Protein AF-A0A9D5Q4U6-F1 (afdb_monomer_lite)

Organism: NCBI:txid2044937

Structure (mm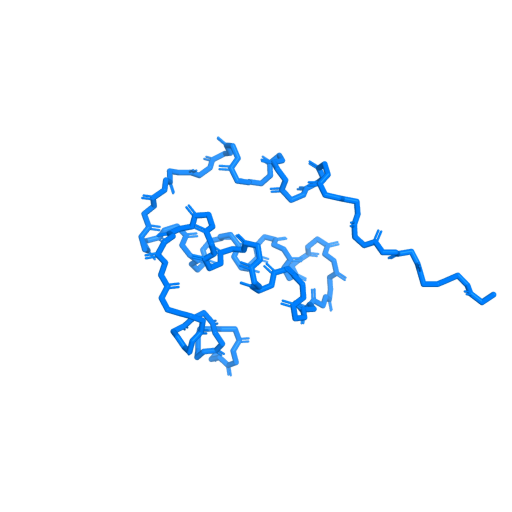CIF, N/CA/C/O backbone):
data_AF-A0A9D5Q4U6-F1
#
_entry.id   AF-A0A9D5Q4U6-F1
#
loop_
_atom_site.group_PDB
_atom_site.id
_atom_site.type_symbol
_atom_site.label_atom_id
_atom_site.label_alt_id
_atom_site.label_comp_id
_atom_site.label_asym_id
_atom_site.label_entity_id
_atom_site.label_seq_id
_atom_site.pdbx_PDB_ins_code
_atom_site.Cartn_x
_atom_site.Cartn_y
_atom_site.Cartn_z
_atom_site.occupancy
_atom_site.B_iso_or_equiv
_atom_site.auth_seq_id
_atom_site.auth_comp_id
_atom_site.auth_asym_id
_atom_site.auth_atom_id
_atom_site.pdbx_PDB_model_num
ATOM 1 N N . MET A 1 1 ? -12.108 -11.003 19.280 1.00 42.31 1 MET A N 1
ATOM 2 C CA . MET A 1 1 ? -10.710 -11.069 18.807 1.00 42.31 1 MET A CA 1
ATOM 3 C C . MET A 1 1 ? -10.615 -10.007 17.726 1.00 42.31 1 MET A C 1
ATOM 5 O O . MET A 1 1 ? -10.958 -10.266 16.584 1.00 42.31 1 MET A O 1
ATOM 9 N N . GLU A 1 2 ? -10.375 -8.766 18.147 1.00 40.12 2 GLU A N 1
ATOM 10 C CA . GLU A 1 2 ? -10.394 -7.579 17.286 1.00 40.12 2 GLU A CA 1
ATOM 11 C C . GLU A 1 2 ? -9.032 -7.447 16.609 1.00 40.12 2 GLU A C 1
ATOM 13 O O . GLU A 1 2 ? -8.072 -6.972 17.207 1.00 40.12 2 GLU A O 1
ATOM 18 N N . ALA A 1 3 ? -8.940 -7.909 15.365 1.00 45.59 3 ALA A N 1
ATOM 19 C CA . ALA A 1 3 ? -7.977 -7.344 14.440 1.00 45.59 3 ALA A CA 1
ATOM 20 C C . ALA A 1 3 ? -8.627 -6.061 13.916 1.00 45.59 3 ALA A C 1
ATOM 22 O O . ALA A 1 3 ? -9.513 -6.120 13.064 1.00 45.59 3 ALA A O 1
ATOM 23 N N . VAL A 1 4 ? -8.266 -4.918 14.500 1.00 49.38 4 VAL A N 1
ATOM 24 C CA . VAL A 1 4 ? -8.593 -3.607 13.932 1.00 49.38 4 VAL A CA 1
ATOM 25 C C . VAL A 1 4 ? -7.824 -3.526 12.618 1.00 49.38 4 VAL A C 1
ATOM 27 O O . VAL A 1 4 ? -6.633 -3.225 12.594 1.00 49.38 4 VAL A O 1
ATOM 30 N N . ALA A 1 5 ? -8.488 -3.935 11.539 1.00 52.03 5 ALA A N 1
ATOM 31 C CA . ALA A 1 5 ? -8.001 -3.758 10.188 1.00 52.03 5 ALA A CA 1
ATOM 32 C C . ALA A 1 5 ? -7.783 -2.260 9.976 1.00 52.03 5 ALA A C 1
ATOM 34 O O . ALA A 1 5 ? -8.675 -1.461 10.266 1.00 52.03 5 ALA A O 1
ATOM 35 N N . THR A 1 6 ? -6.580 -1.905 9.537 1.00 56.69 6 THR A N 1
ATOM 36 C CA . THR A 1 6 ? -6.179 -0.571 9.096 1.00 56.69 6 THR A CA 1
ATOM 37 C C . THR A 1 6 ? -7.346 0.114 8.392 1.00 56.69 6 THR A C 1
ATOM 39 O O . THR A 1 6 ? -7.814 -0.363 7.360 1.00 56.69 6 THR A O 1
ATOM 42 N N . THR A 1 7 ? -7.872 1.197 8.954 1.00 62.12 7 THR A N 1
ATOM 43 C CA . THR A 1 7 ? -8.934 1.958 8.299 1.00 62.12 7 THR A CA 1
ATOM 44 C C . THR A 1 7 ? -8.368 2.548 7.014 1.00 62.12 7 THR A C 1
ATOM 46 O O . THR A 1 7 ? -7.489 3.401 7.079 1.00 62.12 7 THR A O 1
ATOM 49 N N . GLU A 1 8 ? -8.864 2.099 5.85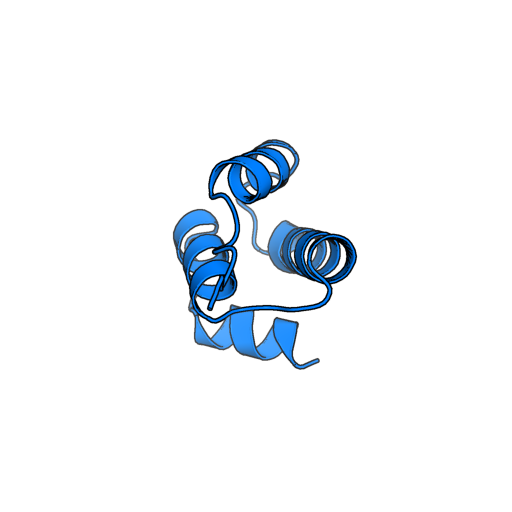7 1.00 66.44 8 GLU A N 1
ATOM 50 C CA . GLU A 1 8 ? -8.485 2.573 4.512 1.00 66.44 8 GLU A CA 1
ATOM 51 C C . GLU A 1 8 ? -8.422 4.108 4.433 1.00 66.44 8 GLU A C 1
ATOM 53 O O . GLU A 1 8 ? -7.550 4.657 3.770 1.00 66.44 8 GLU A O 1
ATOM 58 N N . ALA A 1 9 ? -9.276 4.794 5.199 1.00 76.88 9 ALA A N 1
ATOM 59 C CA . ALA A 1 9 ? -9.283 6.246 5.349 1.00 76.88 9 ALA A CA 1
ATOM 60 C C . ALA A 1 9 ? -7.926 6.836 5.777 1.00 76.88 9 ALA A C 1
ATOM 62 O O . ALA A 1 9 ? -7.503 7.846 5.230 1.00 76.88 9 ALA A O 1
ATOM 63 N N . GLU A 1 10 ? -7.219 6.206 6.717 1.00 82.31 10 GLU A N 1
ATOM 64 C CA . GLU A 1 10 ? -5.936 6.725 7.200 1.00 82.31 10 GLU A CA 1
ATOM 65 C C . GLU A 1 10 ? -4.806 6.533 6.188 1.00 82.31 10 GLU A C 1
ATOM 67 O O . GLU A 1 10 ? -3.858 7.315 6.184 1.00 82.31 10 GLU A O 1
ATOM 72 N N . LEU A 1 11 ? -4.888 5.492 5.353 1.00 82.56 11 LEU A N 1
ATOM 73 C CA . LEU A 1 11 ? -3.967 5.300 4.235 1.00 82.56 11 LEU A CA 1
ATOM 74 C C . LEU A 1 11 ? -4.257 6.305 3.121 1.00 82.56 11 LEU A C 1
ATOM 76 O O . LEU A 1 11 ? -3.315 6.861 2.565 1.00 82.56 11 LEU A O 1
ATOM 80 N N . ASP A 1 12 ? -5.533 6.568 2.830 1.00 83.69 12 ASP A N 1
ATOM 81 C CA . ASP A 1 12 ? -5.932 7.550 1.819 1.00 83.69 12 ASP A CA 1
ATOM 82 C C . ASP A 1 12 ? -5.429 8.953 2.186 1.00 83.69 12 ASP A C 1
ATOM 84 O O . ASP A 1 12 ? -4.792 9.598 1.359 1.00 83.69 12 ASP A O 1
ATOM 88 N N . GLU A 1 13 ? -5.544 9.362 3.457 1.00 88.38 13 GLU A N 1
ATOM 89 C CA . GLU A 1 13 ? -4.963 10.623 3.944 1.00 88.38 13 GLU A CA 1
ATOM 90 C C . GLU A 1 13 ? -3.444 10.710 3.724 1.00 88.38 13 GLU A C 1
ATOM 92 O O . GLU A 1 13 ? -2.920 11.782 3.422 1.00 88.38 13 GLU A O 1
ATOM 97 N N . ILE A 1 14 ? -2.713 9.602 3.891 1.00 88.06 14 ILE A N 1
ATOM 98 C CA . ILE A 1 14 ? -1.272 9.554 3.608 1.00 88.06 14 ILE A CA 1
ATOM 99 C C . ILE A 1 14 ? -1.069 9.695 2.097 1.00 88.06 14 ILE A C 1
ATOM 101 O O . ILE A 1 14 ? -0.314 10.557 1.659 1.00 88.06 14 ILE A O 1
ATOM 105 N N . PHE A 1 15 ? -1.779 8.911 1.284 1.00 86.00 15 PHE A N 1
ATOM 106 C CA . PHE A 1 15 ? -1.676 8.963 -0.174 1.00 86.00 15 PHE A CA 1
ATOM 107 C C . PHE A 1 15 ? -2.030 10.329 -0.769 1.00 86.00 15 PHE A C 1
ATOM 109 O O . PHE A 1 15 ? -1.461 10.691 -1.792 1.00 86.00 15 PHE A O 1
ATOM 116 N N . GLU A 1 16 ? -2.931 11.101 -0.161 1.00 88.69 16 GLU A N 1
ATOM 117 C CA . GLU A 1 16 ? -3.280 12.450 -0.619 1.00 88.69 16 GLU A CA 1
ATOM 118 C C . GLU A 1 16 ? -2.171 13.483 -0.361 1.00 88.69 16 GLU A C 1
ATOM 120 O O . GLU A 1 16 ? -2.053 14.462 -1.101 1.00 88.69 16 GLU A O 1
ATOM 125 N N . LYS A 1 17 ? -1.319 13.271 0.651 1.00 89.44 17 LYS A N 1
ATOM 126 C CA . LYS A 1 17 ? -0.182 14.164 0.941 1.00 89.44 17 LYS A CA 1
ATOM 127 C C . LYS A 1 17 ? 0.968 14.007 -0.046 1.00 89.44 17 LYS A C 1
ATOM 129 O O . LYS A 1 17 ? 1.783 14.923 -0.179 1.00 89.44 17 LYS A O 1
ATOM 134 N N . TYR A 1 18 ? 1.067 12.853 -0.700 1.00 89.69 18 TYR A N 1
ATOM 135 C CA . TYR A 1 18 ? 2.202 12.507 -1.543 1.00 89.69 18 TYR A CA 1
ATOM 136 C C . TYR A 1 18 ? 1.792 12.346 -3.012 1.00 89.69 18 TYR A C 1
ATOM 138 O O . TYR A 1 18 ? 0.747 11.775 -3.316 1.00 89.69 18 TYR A O 1
ATOM 146 N N . PRO A 1 19 ? 2.615 12.812 -3.966 1.00 86.31 19 PRO A N 1
ATOM 147 C CA . PRO A 1 19 ? 2.357 12.563 -5.376 1.00 86.31 19 PRO A CA 1
ATOM 148 C C . PRO A 1 19 ? 2.494 11.073 -5.716 1.00 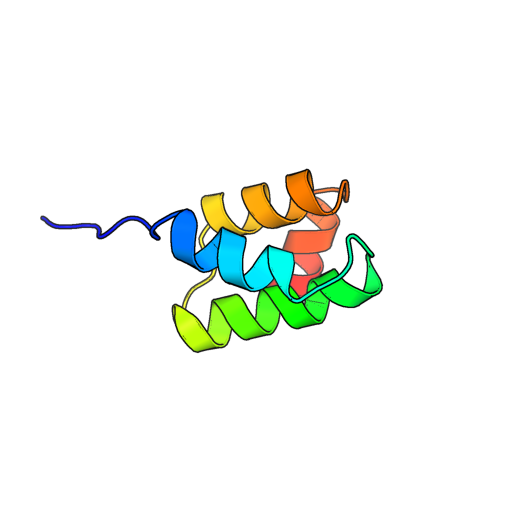86.31 19 PRO A C 1
ATOM 150 O O . PRO A 1 19 ? 3.213 10.315 -5.063 1.00 86.31 19 PRO A O 1
ATOM 153 N N . VAL A 1 20 ? 1.830 10.660 -6.797 1.00 84.69 20 VAL A N 1
ATOM 154 C CA . VAL A 1 20 ? 1.915 9.297 -7.337 1.00 84.69 20 VAL A CA 1
ATOM 155 C C . VAL A 1 20 ? 3.247 9.120 -8.075 1.00 84.69 20 VAL A C 1
ATOM 157 O O . VAL A 1 20 ? 3.308 9.142 -9.302 1.00 84.69 20 VAL A O 1
ATOM 160 N N . SER A 1 21 ? 4.327 8.996 -7.305 1.00 84.06 21 SER A N 1
ATOM 161 C CA . SER A 1 21 ? 5.699 8.880 -7.800 1.00 84.06 21 SER A CA 1
ATOM 162 C C . SER A 1 21 ? 6.469 7.791 -7.046 1.00 84.06 21 SER A C 1
ATOM 164 O O . SER A 1 21 ? 6.302 7.644 -5.835 1.00 84.06 21 SER A O 1
ATOM 166 N N . PRO A 1 22 ? 7.396 7.071 -7.703 1.00 80.69 22 PRO A N 1
ATOM 167 C CA . PRO A 1 22 ? 8.257 6.087 -7.034 1.00 80.69 22 PRO A CA 1
ATOM 168 C C . PRO A 1 22 ? 9.130 6.709 -5.930 1.00 80.69 22 PRO A C 1
ATOM 170 O O . PRO A 1 22 ? 9.543 6.026 -5.002 1.00 80.69 22 PRO A O 1
ATOM 173 N N . GLU A 1 23 ? 9.372 8.015 -6.003 1.00 85.19 23 GLU A N 1
ATOM 174 C CA . GLU A 1 23 ? 10.072 8.818 -4.994 1.00 85.19 23 GLU A CA 1
ATOM 175 C C . GLU A 1 23 ? 9.285 8.894 -3.676 1.00 85.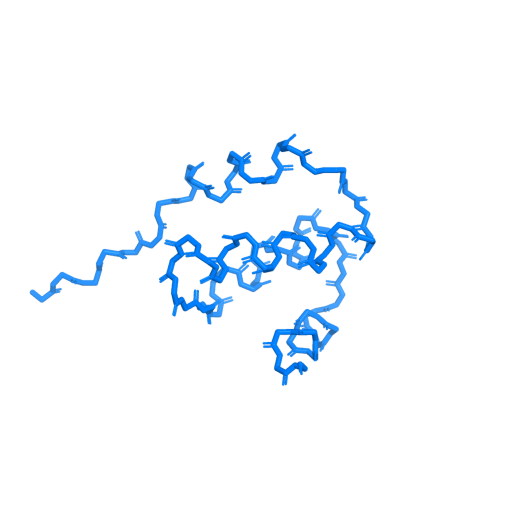19 23 GLU A C 1
ATOM 177 O O . GLU A 1 23 ? 9.858 8.897 -2.588 1.00 85.19 23 GLU A O 1
ATOM 182 N N . SER A 1 24 ? 7.955 8.908 -3.778 1.00 89.31 24 SER A N 1
ATOM 183 C CA . SER A 1 24 ? 7.036 8.954 -2.645 1.00 89.31 24 SER A CA 1
ATOM 184 C C . SER A 1 24 ? 6.844 7.595 -1.982 1.00 89.31 24 SER A C 1
ATOM 186 O O . SER A 1 24 ? 6.396 7.551 -0.842 1.00 89.31 24 SER A O 1
ATOM 188 N N . LEU A 1 25 ? 7.230 6.497 -2.641 1.00 88.38 25 LEU A N 1
ATOM 189 C CA . LEU A 1 25 ? 7.117 5.135 -2.114 1.00 88.38 25 LEU A CA 1
ATOM 190 C C . LEU A 1 25 ? 7.751 4.995 -0.726 1.00 88.38 25 LEU A C 1
ATOM 192 O O . LEU A 1 25 ? 7.114 4.493 0.195 1.00 88.38 25 LEU A O 1
ATOM 196 N N . ILE A 1 26 ? 8.998 5.449 -0.581 1.00 89.31 26 ILE A N 1
ATOM 197 C CA . ILE A 1 26 ? 9.749 5.344 0.676 1.00 89.31 26 ILE A CA 1
ATOM 198 C C . ILE A 1 26 ? 9.089 6.204 1.757 1.00 89.31 26 ILE A C 1
ATOM 200 O O . ILE A 1 26 ? 8.922 5.740 2.880 1.00 89.31 26 ILE A O 1
ATOM 204 N N . ALA A 1 27 ? 8.686 7.431 1.416 1.00 90.81 27 ALA A N 1
ATOM 205 C CA . ALA A 1 27 ? 8.054 8.352 2.359 1.00 90.81 27 ALA A CA 1
ATOM 206 C C . ALA A 1 27 ? 6.714 7.809 2.874 1.00 90.81 27 ALA A C 1
ATOM 208 O O . ALA A 1 27 ? 6.483 7.780 4.078 1.00 90.81 27 ALA A O 1
ATOM 209 N N . ILE A 1 28 ? 5.872 7.308 1.966 1.00 90.31 28 ILE A N 1
ATOM 210 C CA . ILE A 1 28 ? 4.591 6.682 2.299 1.00 90.31 28 ILE A CA 1
ATOM 211 C C . ILE A 1 28 ? 4.814 5.449 3.179 1.00 90.31 28 ILE A C 1
ATOM 213 O O . ILE A 1 28 ? 4.160 5.306 4.207 1.00 90.31 28 ILE A O 1
ATOM 217 N N . LEU A 1 29 ? 5.742 4.559 2.801 1.00 88.19 29 LEU A N 1
ATOM 218 C CA . LEU A 1 29 ? 6.034 3.358 3.584 1.00 88.19 29 LEU A CA 1
ATOM 219 C C . LEU A 1 29 ? 6.522 3.702 4.991 1.00 88.19 29 LEU A C 1
ATOM 221 O O . LEU A 1 29 ? 6.049 3.080 5.936 1.00 88.19 29 LEU A O 1
ATOM 225 N N . GLN A 1 30 ? 7.412 4.688 5.140 1.00 88.69 30 GLN A N 1
ATOM 226 C CA . GLN A 1 30 ? 7.871 5.136 6.455 1.00 88.69 30 GLN A CA 1
ATOM 227 C C . GLN A 1 30 ? 6.736 5.739 7.281 1.00 88.69 30 GLN A C 1
ATOM 229 O O . GLN A 1 30 ? 6.572 5.344 8.428 1.00 88.69 30 GLN A O 1
ATOM 234 N N . GLU A 1 31 ? 5.900 6.606 6.702 1.00 89.88 31 GLU A N 1
ATOM 235 C CA . GLU A 1 31 ? 4.775 7.211 7.427 1.00 89.88 31 GLU A CA 1
ATOM 236 C C . GLU A 1 31 ? 3.761 6.143 7.885 1.00 89.88 31 GLU A C 1
ATOM 238 O O . GLU A 1 31 ? 3.297 6.176 9.024 1.00 89.88 31 GLU A O 1
ATOM 243 N N . ILE A 1 32 ? 3.481 5.129 7.055 1.00 87.31 32 ILE A N 1
ATOM 244 C CA . ILE A 1 32 ? 2.660 3.967 7.440 1.00 87.31 32 ILE A CA 1
ATOM 245 C C . ILE A 1 32 ? 3.336 3.181 8.571 1.00 87.31 32 ILE A C 1
ATOM 247 O O . ILE A 1 32 ? 2.687 2.824 9.553 1.00 87.31 32 ILE A O 1
ATOM 251 N N . GLN A 1 33 ? 4.632 2.901 8.460 1.00 85.12 33 GLN A N 1
ATOM 252 C CA . GLN A 1 33 ? 5.363 2.124 9.459 1.00 85.12 33 GLN A CA 1
ATOM 253 C C . GLN A 1 33 ? 5.460 2.865 10.803 1.00 85.12 33 GLN A C 1
ATOM 255 O O . GLN A 1 33 ? 5.323 2.233 11.846 1.00 85.12 33 GLN A O 1
ATOM 260 N N . GLU A 1 34 ? 5.630 4.189 10.801 1.00 88.12 34 GLU A N 1
ATOM 261 C CA . GLU A 1 34 ? 5.607 5.020 12.009 1.00 88.12 34 GLU A CA 1
ATOM 262 C C . GLU A 1 34 ? 4.210 5.090 12.628 1.00 88.12 34 GLU A C 1
ATOM 264 O O . GLU A 1 34 ? 4.075 4.994 13.847 1.00 88.12 34 GLU A O 1
ATOM 269 N N . LYS A 1 35 ? 3.166 5.222 11.800 1.00 86.38 35 LYS A N 1
ATOM 270 C CA . LYS A 1 35 ? 1.783 5.385 12.263 1.00 86.38 35 LYS A CA 1
ATOM 271 C C . LYS A 1 35 ? 1.175 4.086 12.789 1.00 86.38 35 LYS A C 1
ATOM 273 O O . LYS A 1 35 ? 0.510 4.087 13.822 1.00 86.38 35 LYS A O 1
ATOM 278 N N . PHE A 1 36 ? 1.395 2.979 12.084 1.00 82.38 36 PHE A N 1
ATOM 279 C CA . PHE A 1 36 ? 0.794 1.684 12.407 1.00 82.38 36 PHE A CA 1
ATOM 280 C C . PHE A 1 36 ? 1.745 0.749 13.155 1.00 82.38 36 PHE A C 1
ATOM 282 O O . PHE A 1 36 ? 1.303 -0.282 13.650 1.00 82.38 36 PHE A O 1
ATOM 289 N N . HIS A 1 37 ? 3.040 1.071 13.248 1.00 82.56 37 HIS A N 1
ATOM 290 C CA . HIS A 1 37 ? 4.085 0.199 13.804 1.00 82.56 37 HIS A CA 1
ATOM 291 C C . HIS A 1 37 ? 4.199 -1.182 13.124 1.00 82.56 37 HIS A C 1
ATOM 293 O O . HIS A 1 37 ? 4.921 -2.055 13.608 1.00 82.56 37 HIS A O 1
ATOM 299 N N . TYR A 1 38 ? 3.516 -1.393 11.994 1.00 79.25 38 TYR A N 1
ATOM 300 C CA . TYR A 1 38 ? 3.598 -2.595 11.171 1.00 79.25 38 TYR A CA 1
ATOM 301 C C . TYR A 1 38 ? 3.258 -2.281 9.707 1.00 79.25 38 TYR A C 1
ATOM 303 O O . TYR A 1 38 ? 2.461 -1.391 9.405 1.00 79.25 38 TYR A O 1
ATOM 311 N N . LEU A 1 39 ? 3.838 -3.053 8.786 1.00 82.62 39 LEU A N 1
ATOM 312 C CA . LEU A 1 39 ? 3.462 -3.062 7.372 1.00 82.62 39 LEU A CA 1
ATOM 313 C C . LEU A 1 39 ? 2.751 -4.377 7.064 1.00 82.62 39 LEU A C 1
ATOM 315 O O . LEU A 1 39 ? 3.391 -5.421 6.948 1.00 82.62 39 LEU A O 1
ATOM 319 N N . SER A 1 40 ? 1.424 -4.330 6.954 1.00 83.50 40 SER A N 1
ATOM 320 C CA . SER A 1 40 ? 0.648 -5.484 6.491 1.00 83.50 40 SER A CA 1
ATOM 321 C C . SER A 1 40 ? 0.722 -5.631 4.982 1.00 83.50 40 SER A C 1
ATOM 323 O O . SER A 1 40 ? 0.924 -4.659 4.251 1.00 83.50 40 SER A O 1
ATOM 325 N N . GLU A 1 41 ? 0.480 -6.853 4.513 1.00 83.50 41 GLU A N 1
ATOM 326 C CA . GLU A 1 41 ? 0.402 -7.163 3.088 1.00 83.50 41 GLU A CA 1
ATOM 327 C C . GLU A 1 41 ? -0.661 -6.311 2.371 1.00 83.50 41 GLU A C 1
ATOM 329 O O . GLU A 1 41 ? -0.410 -5.841 1.264 1.00 83.50 41 GLU A O 1
ATOM 334 N N . ASP A 1 42 ? -1.804 -6.040 3.012 1.00 83.94 42 ASP A N 1
ATOM 335 C CA . ASP A 1 42 ? -2.848 -5.154 2.480 1.00 83.94 42 ASP A CA 1
ATOM 336 C C . ASP A 1 42 ? -2.355 -3.713 2.286 1.00 83.94 42 ASP A C 1
ATOM 338 O O . ASP A 1 42 ? -2.569 -3.130 1.224 1.00 83.94 42 ASP A O 1
ATOM 342 N N . ASN A 1 43 ? -1.611 -3.165 3.255 1.00 84.62 43 ASN A N 1
ATOM 343 C CA . ASN A 1 43 ? -1.036 -1.820 3.155 1.00 84.62 43 ASN A CA 1
ATOM 344 C C . ASN A 1 43 ? -0.016 -1.763 2.007 1.00 84.62 43 ASN A C 1
ATOM 346 O O . ASN A 1 43 ? -0.046 -0.851 1.186 1.00 84.62 43 ASN A O 1
ATOM 350 N N . ILE A 1 44 ? 0.859 -2.770 1.911 1.00 86.50 44 ILE A N 1
ATOM 351 C CA . ILE A 1 44 ? 1.851 -2.890 0.833 1.00 86.50 44 ILE A CA 1
ATOM 352 C C . ILE A 1 44 ? 1.164 -2.976 -0.536 1.00 86.50 44 ILE A C 1
ATOM 354 O O . ILE A 1 44 ? 1.596 -2.316 -1.484 1.00 86.50 44 ILE A O 1
ATOM 358 N N . LYS A 1 45 ? 0.083 -3.758 -0.647 1.00 88.56 45 LYS A N 1
ATOM 359 C CA . LYS A 1 45 ? -0.706 -3.868 -1.879 1.00 88.56 45 LYS A CA 1
ATOM 360 C C . LYS A 1 45 ? -1.380 -2.559 -2.256 1.00 88.56 45 LYS A C 1
ATOM 362 O O . LYS A 1 45 ? -1.284 -2.172 -3.416 1.00 88.56 45 LYS A O 1
ATOM 367 N N . ALA A 1 46 ? -1.984 -1.865 -1.296 1.00 87.75 46 ALA A N 1
ATOM 368 C CA . ALA A 1 46 ? -2.602 -0.564 -1.525 1.00 87.75 46 ALA A CA 1
ATOM 369 C C . ALA A 1 46 ? -1.581 0.460 -2.046 1.00 87.75 46 ALA A C 1
ATOM 371 O O . ALA A 1 46 ? -1.838 1.149 -3.030 1.00 87.75 46 ALA A O 1
ATOM 372 N N . VAL A 1 47 ? -0.388 0.507 -1.444 1.00 88.62 47 VAL A N 1
ATOM 373 C CA . VAL A 1 47 ? 0.710 1.386 -1.878 1.00 88.62 47 VAL A CA 1
ATOM 374 C C . VAL A 1 47 ? 1.173 1.033 -3.297 1.00 88.62 47 VAL A C 1
ATOM 376 O O . VAL A 1 47 ? 1.374 1.926 -4.119 1.00 88.62 47 VAL A O 1
ATOM 379 N N . ALA A 1 48 ? 1.330 -0.259 -3.600 1.00 90.12 48 ALA A N 1
ATOM 380 C CA . ALA A 1 48 ? 1.770 -0.730 -4.912 1.00 90.12 48 ALA A CA 1
ATOM 381 C C . ALA A 1 48 ? 0.772 -0.387 -6.026 1.00 90.12 48 ALA A C 1
ATOM 383 O O . ALA A 1 48 ? 1.182 0.103 -7.079 1.00 90.12 48 ALA A O 1
ATOM 384 N N . ASP A 1 49 ? -0.519 -0.614 -5.775 1.00 89.31 49 ASP A N 1
ATOM 385 C CA . ASP A 1 49 ? -1.605 -0.292 -6.702 1.00 89.31 49 ASP A CA 1
ATOM 386 C C . ASP A 1 49 ? -1.693 1.222 -6.928 1.00 89.31 49 ASP A C 1
ATOM 388 O O . ASP A 1 49 ? -1.648 1.692 -8.065 1.00 89.31 49 ASP A O 1
ATOM 392 N N . ARG A 1 50 ? -1.662 2.003 -5.839 1.00 86.94 50 ARG A N 1
ATOM 393 C CA . ARG A 1 50 ? -1.748 3.465 -5.895 1.00 86.94 50 ARG A CA 1
ATOM 394 C C . ARG A 1 50 ? -0.594 4.098 -6.661 1.00 86.94 50 ARG A C 1
ATOM 396 O O . ARG A 1 50 ? -0.822 5.005 -7.454 1.00 86.94 50 ARG A O 1
ATOM 403 N N . LEU A 1 51 ? 0.633 3.637 -6.418 1.00 87.12 51 LEU A N 1
ATOM 404 C CA . LEU A 1 51 ? 1.846 4.131 -7.076 1.00 87.12 51 LEU A CA 1
ATOM 405 C C . LEU A 1 51 ? 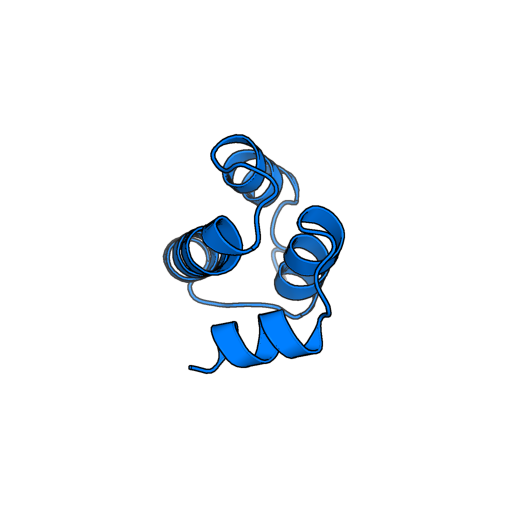2.087 3.486 -8.447 1.00 87.12 51 LEU A C 1
ATOM 407 O O . LEU A 1 51 ? 3.013 3.885 -9.152 1.00 87.12 51 LEU A O 1
ATOM 411 N N . ASN A 1 52 ? 1.264 2.502 -8.826 1.00 88.56 52 ASN A N 1
ATOM 412 C CA . ASN A 1 52 ? 1.414 1.693 -10.030 1.00 88.56 52 ASN A CA 1
ATOM 413 C C . ASN A 1 52 ? 2.843 1.122 -10.170 1.00 88.56 52 ASN A C 1
ATOM 415 O O . ASN A 1 52 ? 3.462 1.155 -11.238 1.00 88.56 52 ASN A O 1
ATOM 419 N N . VAL A 1 53 ? 3.383 0.618 -9.057 1.00 88.56 53 VAL A N 1
ATOM 420 C CA . VAL A 1 53 ? 4.717 0.011 -8.964 1.00 88.56 53 VAL A CA 1
ATOM 421 C C . VAL A 1 53 ? 4.605 -1.484 -8.667 1.00 88.56 53 VAL A C 1
ATOM 423 O O . VAL A 1 53 ? 3.640 -1.935 -8.050 1.00 88.56 53 VAL A O 1
ATOM 426 N N . PRO A 1 54 ? 5.593 -2.299 -9.072 1.00 90.38 54 PRO A N 1
ATOM 427 C CA . PRO A 1 54 ? 5.557 -3.725 -8.786 1.00 90.38 54 PRO A CA 1
ATOM 428 C C . PRO A 1 54 ? 5.630 -3.995 -7.279 1.00 90.38 54 PRO A C 1
ATOM 430 O O . PRO A 1 54 ? 6.519 -3.492 -6.593 1.00 90.38 54 PRO A O 1
ATOM 433 N N . LEU A 1 55 ? 4.758 -4.880 -6.785 1.00 89.38 55 LEU A N 1
ATOM 434 C CA . LEU A 1 55 ? 4.736 -5.339 -5.387 1.00 89.38 55 LEU A CA 1
ATOM 435 C C . LEU A 1 55 ? 6.117 -5.760 -4.877 1.00 89.38 55 LEU A C 1
ATOM 437 O O . LEU A 1 55 ? 6.490 -5.425 -3.758 1.00 89.38 55 LEU A O 1
ATOM 441 N N . GLY A 1 56 ? 6.897 -6.456 -5.710 1.00 88.81 56 GLY A N 1
ATOM 442 C CA . GLY A 1 56 ? 8.250 -6.885 -5.354 1.00 88.81 56 GLY A CA 1
ATOM 443 C C . GLY A 1 56 ? 9.184 -5.720 -5.009 1.00 88.81 56 GLY A C 1
ATOM 444 O O . GLY A 1 56 ? 10.006 -5.857 -4.110 1.00 88.81 56 GLY A O 1
ATOM 445 N N . LEU A 1 57 ? 9.024 -4.561 -5.659 1.00 87.19 57 LEU A N 1
ATOM 446 C CA . LEU A 1 57 ? 9.786 -3.354 -5.335 1.00 87.19 57 LEU A CA 1
ATOM 447 C C . LEU A 1 57 ? 9.361 -2.793 -3.976 1.00 87.19 57 LEU A C 1
ATOM 449 O O . LEU A 1 57 ? 10.218 -2.496 -3.152 1.00 87.19 57 LEU A O 1
ATOM 453 N N . VAL A 1 58 ? 8.053 -2.709 -3.719 1.00 89.56 58 VAL A N 1
ATOM 454 C CA . VAL A 1 58 ? 7.507 -2.225 -2.439 1.00 89.56 58 VAL A CA 1
ATOM 455 C C . VAL A 1 58 ? 7.967 -3.107 -1.280 1.00 89.56 58 VAL A C 1
ATOM 457 O O . VAL A 1 58 ? 8.456 -2.594 -0.281 1.00 89.56 58 VAL A O 1
ATOM 460 N N . PHE A 1 59 ? 7.906 -4.432 -1.440 1.00 87.94 59 PHE A N 1
ATOM 461 C CA . PHE A 1 59 ? 8.434 -5.391 -0.465 1.00 87.94 59 PHE A CA 1
ATOM 462 C C . PHE A 1 59 ? 9.939 -5.248 -0.249 1.00 87.94 59 PHE A C 1
ATOM 464 O O . PHE A 1 59 ? 10.411 -5.385 0.878 1.00 87.94 59 PHE A O 1
ATOM 471 N N . SER A 1 60 ? 10.700 -4.990 -1.313 1.00 87.75 60 SER A N 1
ATOM 472 C CA . SER A 1 60 ? 12.143 -4.798 -1.204 1.00 87.75 60 SER A CA 1
ATOM 473 C C . SER A 1 60 ? 12.485 -3.528 -0.426 1.00 87.75 60 SER A C 1
ATOM 475 O O . SER A 1 60 ? 13.444 -3.547 0.330 1.00 87.75 60 SER A O 1
ATOM 477 N N . VAL A 1 61 ? 11.700 -2.455 -0.581 1.00 87.12 61 VAL A N 1
ATOM 478 C CA . VAL A 1 61 ? 11.853 -1.204 0.183 1.00 87.12 61 VAL A CA 1
ATOM 479 C C . VAL A 1 61 ? 11.375 -1.368 1.626 1.00 87.12 61 VAL A C 1
ATOM 481 O O . VAL A 1 61 ? 12.009 -0.856 2.535 1.00 87.12 61 VAL A O 1
ATOM 484 N N . ALA A 1 62 ? 10.288 -2.107 1.855 1.00 84.31 62 ALA A N 1
ATOM 485 C CA . ALA A 1 62 ? 9.737 -2.342 3.190 1.00 84.31 62 ALA A CA 1
ATOM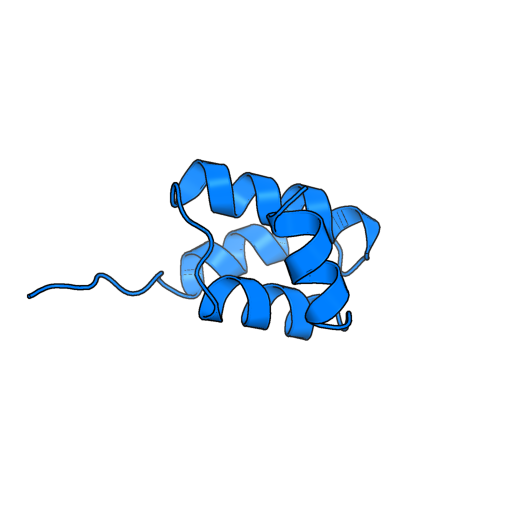 486 C C . ALA A 1 62 ? 10.653 -3.174 4.110 1.00 84.31 62 ALA A C 1
ATOM 488 O O . ALA A 1 62 ? 10.537 -3.075 5.329 1.00 84.31 62 ALA A O 1
ATOM 489 N N . ASN A 1 63 ? 11.523 -4.014 3.537 1.00 80.88 63 ASN A N 1
ATOM 490 C CA . ASN A 1 63 ? 12.456 -4.877 4.274 1.00 80.88 63 ASN A CA 1
ATOM 491 C C . ASN A 1 63 ? 13.901 -4.343 4.318 1.00 80.88 63 ASN A C 1
ATOM 493 O O . ASN A 1 63 ? 14.767 -5.036 4.855 1.00 80.88 63 ASN A O 1
ATOM 497 N N . PHE A 1 64 ? 14.177 -3.188 3.704 1.00 72.56 64 PHE A N 1
ATOM 498 C CA . PHE A 1 64 ? 15.511 -2.583 3.642 1.00 72.56 64 PHE A CA 1
ATOM 499 C C . PHE A 1 64 ? 15.722 -1.605 4.798 1.00 72.56 64 PHE A C 1
ATOM 501 O O . PHE A 1 64 ? 16.784 -1.706 5.453 1.00 72.56 64 PHE A O 1
#

Radius of gyration: 11.1 Å; chains: 1; bounding box: 26×25×29 Å

Sequence (64 aa):
MEAVATTEAELDEIFEKYPVSPESLIAILQEIQEKFHYLSEDNIKAVADRLNVPLGLVFSVANF

Foldseek 3Di:
DDPPPDDVVVLVVLLVVDDLAPVCLLVSLVVCCVVVVDDDPVSLVVSCVSSVHDSVVSVVSNVD

Secondary structure (DSSP, 8-state):
-------HHHHHHHHHHS-SSHHHHHHHHHHHHHHHSS--HHHHHHHHHHHT--HHHHHHHHT-

InterPro domains:
  IPR028431 NADP-reducing hydrogenase subunit HndA-like [PTHR43342] (7-64)
  IPR036249 Thioredoxin-like superfamily [SSF52833] (8-64)
  IPR041921 NADH-quinone oxidoreductase subunit E, N-terminal [G3DSA:1.10.10.1590] (2-64)

pLDDT: mean 81.93, std 12.26, range [40.12, 90.81]